Protein AF-A0A670Z1W3-F1 (afdb_monomer_lite)

InterPro domains:
  IPR029033 Histidine phosphatase superfamily [G3DSA:3.40.50.1240] (8-78)
  IPR029033 Histidine phosphatase superfamily [SSF53254] (10-73)

pLDDT: mean 70.2, std 16.3, range [25.11, 89.19]

Organism: Pseudonaja textilis (NCBI:txid8673)

Secondary structure (DSSP, 8-state):
---------------SB--SS--TT-S--GGGSTT-TTPBPHHHHHHHHHHHHHHHHHTTTTS-SS--TTS---------TTHHHHHHHHGGG-------

Sequence (100 aa):
LQRIASGFFSIYRHGYRSPIENYPNGLHSESEWPQGFGQLTKIGMQQQYELGQCIKKRCSDFLNVSYKREEPTLFLFTPCQGLLRYAFLLINLRLFFSVV

Foldseek 3Di:
DDPPPDDDDDDDDQFDFAAQDADPPHPDDQVVPVVGHQAQDPRSLVVLLVVLVVVCVVCPVPDPPADDQPPPPDDDDDDTPHCVVVVVSNCVNPYDDDDD

Structure (mmCIF, N/CA/C/O backbone):
data_AF-A0A670Z1W3-F1
#
_entry.id   AF-A0A670Z1W3-F1
#
loop_
_atom_site.group_PDB
_atom_site.id
_atom_site.type_symbol
_atom_site.label_atom_id
_atom_site.label_alt_id
_atom_site.label_comp_id
_atom_site.label_asym_id
_atom_site.label_entity_id
_atom_site.label_seq_id
_atom_site.pdbx_PDB_ins_code
_atom_site.Cartn_x
_atom_site.Cartn_y
_atom_site.Cartn_z
_atom_site.occupancy
_atom_site.B_iso_or_equiv
_atom_site.auth_seq_id
_atom_site.auth_comp_id
_atom_site.auth_asym_id
_atom_site.auth_atom_id
_atom_site.pdbx_PDB_model_num
ATOM 1 N N . LEU A 1 1 ? -6.998 1.260 40.507 1.00 37.19 1 LEU A N 1
ATOM 2 C CA . LEU A 1 1 ? -6.792 0.322 39.378 1.00 37.19 1 LEU A CA 1
ATOM 3 C C . LEU A 1 1 ? -6.549 1.139 38.117 1.00 37.19 1 LEU A C 1
ATOM 5 O O . LEU A 1 1 ? -7.480 1.732 37.588 1.00 37.19 1 LEU A O 1
ATOM 9 N N . GLN A 1 2 ? -5.291 1.263 37.701 1.00 39.56 2 GLN A N 1
ATOM 10 C CA . GLN A 1 2 ? -4.901 2.027 36.517 1.00 39.56 2 GLN A CA 1
ATOM 11 C C . GLN A 1 2 ? -5.162 1.128 35.301 1.00 39.56 2 GLN A C 1
ATOM 13 O O . GLN A 1 2 ? -4.519 0.091 35.157 1.00 39.56 2 GLN A O 1
ATOM 18 N N . ARG A 1 3 ? -6.177 1.447 34.485 1.00 45.69 3 ARG A N 1
ATOM 19 C CA . ARG A 1 3 ? -6.446 0.709 33.240 1.00 45.69 3 ARG A CA 1
ATOM 20 C C . ARG A 1 3 ? -5.220 0.888 32.343 1.00 45.69 3 ARG A C 1
ATOM 22 O O . ARG A 1 3 ? -4.984 1.989 31.858 1.00 45.69 3 ARG A O 1
ATOM 29 N N . ILE A 1 4 ? -4.433 -0.168 32.154 1.00 54.12 4 ILE A N 1
ATOM 30 C CA . ILE A 1 4 ? -3.433 -0.213 31.085 1.00 54.12 4 ILE A CA 1
ATOM 31 C C . ILE A 1 4 ? -4.233 -0.100 29.787 1.00 54.12 4 ILE A C 1
ATOM 33 O O . ILE A 1 4 ? -5.052 -0.969 29.489 1.00 54.12 4 ILE A O 1
ATOM 37 N N . ALA A 1 5 ? -4.076 1.004 29.059 1.00 58.34 5 ALA A N 1
ATOM 38 C CA . ALA A 1 5 ? -4.680 1.145 27.744 1.00 58.34 5 ALA A CA 1
ATOM 39 C C . ALA A 1 5 ? -4.034 0.098 26.826 1.00 58.34 5 ALA A C 1
ATOM 41 O O . ALA A 1 5 ? -2.840 0.173 26.539 1.00 58.34 5 ALA A O 1
ATOM 42 N N . SER A 1 6 ? -4.792 -0.915 26.407 1.00 68.12 6 SER A N 1
ATOM 43 C CA . SER A 1 6 ? -4.328 -1.891 25.423 1.00 68.12 6 SER A CA 1
ATOM 44 C C . SER A 1 6 ? -4.248 -1.202 24.062 1.00 68.12 6 SER A C 1
ATOM 46 O O . SER A 1 6 ? -5.278 -0.922 23.457 1.00 68.12 6 SER A O 1
ATOM 48 N N . GLY A 1 7 ? -3.043 -0.884 23.596 1.00 69.00 7 GLY A N 1
ATOM 49 C CA . GLY A 1 7 ? -2.823 -0.348 22.253 1.00 69.00 7 GLY A CA 1
ATOM 50 C C . GLY A 1 7 ? -2.843 -1.452 21.194 1.00 69.00 7 GLY A C 1
ATOM 51 O O . GLY A 1 7 ? -2.333 -2.547 21.429 1.00 69.00 7 GLY A O 1
ATOM 52 N N . PHE A 1 8 ? -3.397 -1.162 20.016 1.00 73.31 8 PHE A N 1
ATOM 53 C CA . PHE A 1 8 ? -3.298 -2.027 18.840 1.00 73.31 8 PHE A CA 1
ATOM 54 C C . PHE A 1 8 ? -2.251 -1.458 17.876 1.00 73.31 8 PHE A C 1
ATOM 56 O O . PHE A 1 8 ? -2.431 -0.372 17.331 1.00 73.31 8 PHE A O 1
ATOM 63 N N . PHE A 1 9 ? -1.153 -2.188 17.669 1.00 78.31 9 PHE A N 1
ATOM 64 C CA . PHE A 1 9 ? -0.091 -1.821 16.731 1.00 78.31 9 PHE A CA 1
ATOM 65 C C . PHE A 1 9 ? -0.009 -2.847 15.599 1.00 78.31 9 PHE A C 1
ATOM 67 O O . PHE A 1 9 ? -0.120 -4.052 15.827 1.00 78.31 9 PHE A O 1
ATOM 74 N N . SER A 1 10 ? 0.159 -2.387 14.360 1.00 76.56 10 SER A N 1
ATOM 75 C CA . SER A 1 10 ? 0.297 -3.258 13.190 1.00 76.56 10 SER A CA 1
ATOM 76 C C . SER A 1 10 ? 1.170 -2.611 12.122 1.00 76.56 10 SER A C 1
ATOM 78 O O . SER A 1 10 ? 1.071 -1.410 11.882 1.00 76.56 10 SER A O 1
ATOM 80 N N . ILE A 1 11 ? 1.991 -3.424 11.455 1.00 82.06 11 ILE A N 1
ATOM 81 C CA . ILE A 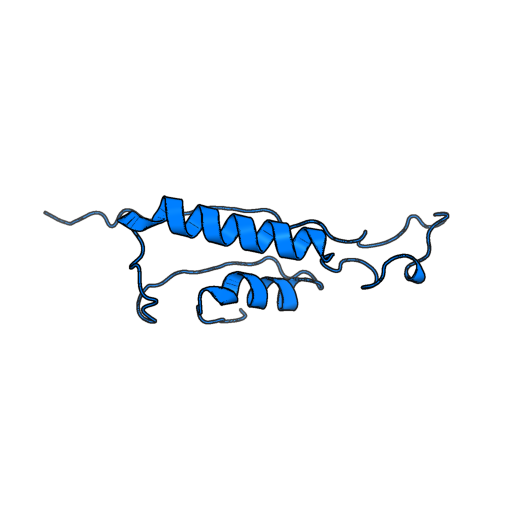1 11 ? 2.844 -3.011 10.338 1.00 82.06 11 ILE A CA 1
ATOM 82 C C . ILE A 1 11 ? 2.370 -3.743 9.087 1.00 82.06 11 ILE A C 1
ATOM 84 O O . ILE A 1 11 ? 2.243 -4.967 9.089 1.00 82.06 11 ILE A O 1
ATOM 88 N N . TYR A 1 12 ? 2.139 -2.992 8.013 1.00 81.50 12 TYR A N 1
ATOM 89 C CA . TYR A 1 12 ? 1.706 -3.532 6.729 1.00 81.50 12 TYR A CA 1
ATOM 90 C C . TYR A 1 12 ? 2.622 -3.053 5.610 1.00 81.50 12 TYR A C 1
ATOM 92 O O . TYR A 1 12 ? 3.109 -1.923 5.618 1.00 81.50 12 TYR A O 1
ATOM 100 N N . ARG A 1 13 ? 2.835 -3.919 4.618 1.00 83.56 13 ARG A N 1
ATOM 101 C CA . ARG A 1 13 ? 3.522 -3.546 3.381 1.00 83.56 13 ARG A CA 1
ATOM 102 C C . ARG A 1 13 ? 2.585 -2.731 2.490 1.00 83.56 13 ARG A C 1
ATOM 104 O O . ARG A 1 13 ? 1.371 -2.941 2.505 1.00 83.56 13 ARG A O 1
ATOM 111 N N . HIS A 1 14 ? 3.178 -1.886 1.645 1.00 82.50 14 HIS A N 1
ATOM 112 C CA . HIS A 1 14 ? 2.483 -1.329 0.495 1.00 82.50 14 HIS A CA 1
ATOM 113 C C . HIS A 1 14 ? 1.814 -2.432 -0.371 1.00 82.50 14 HIS A C 1
ATOM 115 O O . HIS A 1 14 ? 2.392 -3.505 -0.568 1.00 82.50 14 HIS A O 1
ATOM 121 N N . GLY A 1 15 ? 0.627 -2.173 -0.929 1.00 82.94 15 GLY A N 1
ATOM 122 C CA . GLY A 1 15 ? 0.025 -2.992 -1.993 1.00 82.94 15 GLY A CA 1
ATOM 123 C C . GLY A 1 15 ? 0.869 -3.045 -3.277 1.00 82.94 15 GLY A C 1
ATOM 124 O O . GLY A 1 15 ? 1.899 -2.378 -3.395 1.00 82.94 15 GLY A O 1
ATOM 125 N N . TYR A 1 16 ? 0.447 -3.839 -4.260 1.00 87.88 16 TYR A N 1
ATOM 126 C CA . TYR A 1 16 ? 1.203 -4.043 -5.501 1.00 87.88 16 TYR A CA 1
ATOM 127 C C . TYR A 1 16 ? 1.491 -2.740 -6.278 1.00 87.88 16 TYR A C 1
ATOM 129 O O . TYR A 1 16 ? 0.578 -1.989 -6.641 1.00 87.88 16 TYR A O 1
ATOM 137 N N . ARG A 1 17 ? 2.769 -2.493 -6.577 1.00 88.19 17 ARG A N 1
ATOM 138 C CA . ARG A 1 17 ? 3.273 -1.310 -7.292 1.00 88.19 17 ARG A CA 1
ATOM 139 C C . ARG A 1 17 ? 4.103 -1.711 -8.509 1.00 88.19 17 ARG A C 1
ATOM 141 O O . ARG A 1 17 ? 4.587 -2.840 -8.559 1.00 88.19 17 ARG A O 1
ATOM 148 N N . SER A 1 18 ? 4.292 -0.781 -9.438 1.00 88.94 18 SER A N 1
ATOM 149 C CA . SER A 1 18 ? 5.282 -0.914 -10.507 1.00 88.94 18 SER A CA 1
ATOM 150 C C . SER A 1 18 ? 6.717 -0.921 -9.943 1.00 88.94 18 SER A C 1
ATOM 152 O O . SER A 1 18 ? 6.938 -0.483 -8.803 1.00 88.94 18 SER A O 1
ATOM 154 N N . PRO A 1 19 ? 7.706 -1.435 -10.700 1.00 87.19 19 PRO A N 1
ATOM 155 C CA . PRO A 1 19 ? 9.121 -1.347 -10.336 1.00 87.19 19 PRO A CA 1
ATOM 156 C C . PRO A 1 19 ? 9.516 0.100 -10.033 1.00 87.19 19 PRO A C 1
A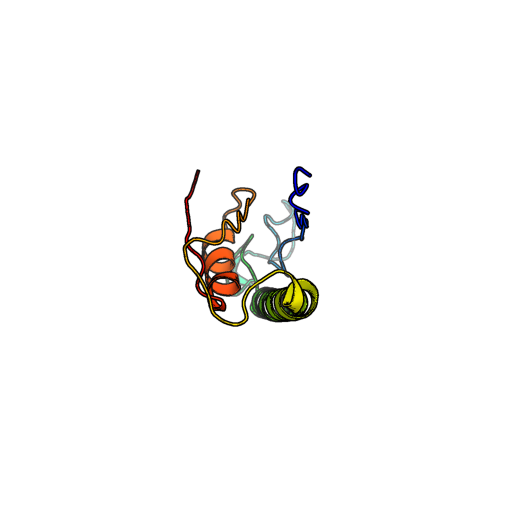TOM 158 O O . PRO A 1 19 ? 8.957 1.008 -10.634 1.00 87.19 19 PRO A O 1
ATOM 161 N N . ILE A 1 20 ? 10.437 0.332 -9.094 1.00 85.31 20 ILE A N 1
ATOM 162 C CA . ILE A 1 20 ? 10.915 1.699 -8.792 1.00 85.31 20 ILE A CA 1
ATOM 163 C C . ILE A 1 20 ? 11.843 2.202 -9.898 1.00 85.31 20 ILE A C 1
ATOM 165 O O . ILE A 1 20 ? 11.823 3.374 -10.248 1.00 85.31 20 ILE A O 1
ATOM 169 N N . GLU A 1 21 ? 12.648 1.300 -10.436 1.00 82.81 21 GLU A N 1
ATOM 170 C CA . GLU A 1 21 ? 13.580 1.556 -11.517 1.00 82.81 21 GLU A CA 1
ATOM 171 C C . GLU A 1 21 ? 13.714 0.280 -12.343 1.00 82.81 21 GLU A C 1
ATOM 173 O O . GLU A 1 21 ? 13.417 -0.824 -11.868 1.00 82.81 21 GLU A 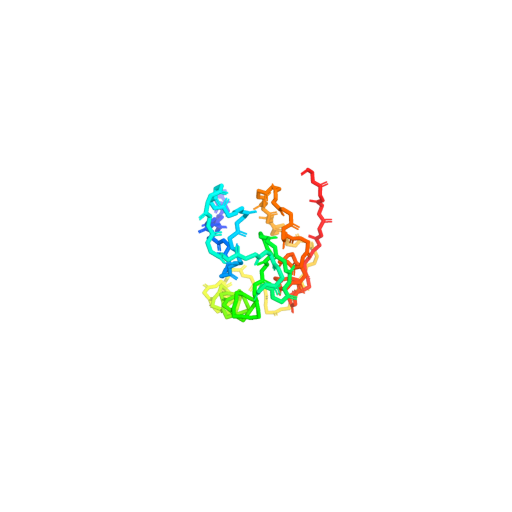O 1
ATOM 178 N N . ASN A 1 22 ? 14.139 0.440 -13.590 1.00 83.38 22 ASN A N 1
ATOM 179 C CA . ASN A 1 22 ? 14.493 -0.680 -14.441 1.00 83.38 22 ASN A CA 1
ATOM 180 C C . ASN A 1 22 ? 15.985 -0.994 -14.299 1.00 83.38 22 ASN A C 1
ATOM 182 O O . ASN A 1 22 ? 16.791 -0.123 -13.971 1.00 83.38 22 ASN A O 1
ATOM 186 N N . TYR A 1 23 ? 16.363 -2.233 -14.601 1.00 81.56 23 TYR A N 1
ATOM 187 C CA . TYR A 1 23 ? 17.770 -2.578 -14.757 1.00 81.56 23 TYR A CA 1
ATOM 188 C C . TYR A 1 23 ? 18.388 -1.742 -15.898 1.00 81.56 23 TYR A C 1
ATOM 190 O O . TYR A 1 23 ? 17.693 -1.507 -16.889 1.00 81.56 23 TYR A O 1
ATOM 198 N N . PRO A 1 24 ? 19.673 -1.333 -15.828 1.00 76.75 24 PRO A N 1
ATOM 199 C CA . PRO A 1 24 ? 20.296 -0.491 -16.856 1.00 76.75 24 PRO A CA 1
ATOM 200 C C . PRO A 1 24 ? 20.162 -1.023 -18.293 1.00 76.75 24 PRO A C 1
ATOM 202 O O . PRO A 1 24 ? 20.035 -0.235 -19.222 1.00 76.75 24 PRO A O 1
ATOM 205 N N . ASN A 1 25 ? 20.117 -2.351 -18.467 1.00 82.81 25 ASN A N 1
ATOM 206 C CA . ASN A 1 25 ? 19.902 -3.025 -19.758 1.00 82.81 25 ASN A CA 1
ATOM 207 C C . ASN A 1 25 ? 18.529 -3.721 -19.853 1.00 82.81 25 ASN A C 1
ATOM 209 O O . ASN A 1 25 ? 18.384 -4.729 -20.544 1.00 82.81 25 ASN A O 1
ATOM 213 N N . GLY A 1 26 ? 17.540 -3.282 -19.078 1.00 74.81 26 GLY A N 1
ATOM 214 C CA . GLY A 1 26 ? 16.240 -3.938 -19.025 1.00 74.81 26 GLY A CA 1
ATOM 215 C C . GLY A 1 26 ? 15.417 -3.702 -20.292 1.00 74.81 26 GLY A C 1
ATOM 216 O O . GLY A 1 26 ? 15.407 -2.608 -20.845 1.00 74.81 26 GLY A O 1
ATOM 217 N N . LEU A 1 27 ? 14.673 -4.727 -20.708 1.00 80.75 27 LEU A N 1
ATOM 218 C CA . LEU A 1 27 ? 13.811 -4.701 -21.898 1.00 80.75 27 LEU A CA 1
ATOM 219 C C . LEU A 1 27 ? 12.576 -3.793 -21.751 1.00 80.75 27 LEU A C 1
ATOM 221 O O . LEU A 1 27 ? 11.988 -3.422 -22.760 1.00 80.75 27 LEU A O 1
ATOM 225 N N . HIS A 1 28 ? 12.195 -3.446 -20.518 1.00 84.25 28 HIS A N 1
ATOM 226 C CA . HIS A 1 28 ? 10.921 -2.796 -20.202 1.00 84.25 28 HIS A CA 1
ATOM 227 C C . HIS A 1 28 ? 11.085 -1.314 -19.858 1.00 84.25 28 HIS A C 1
ATOM 229 O O . HIS A 1 28 ? 11.704 -0.964 -18.853 1.00 84.25 28 HIS A O 1
ATOM 235 N N . SER A 1 29 ? 10.497 -0.425 -20.654 1.00 85.00 29 SER A N 1
ATOM 236 C CA . SER A 1 29 ? 10.503 1.015 -20.374 1.00 85.00 29 SER A CA 1
ATOM 237 C C . SER A 1 29 ? 9.400 1.420 -19.390 1.00 85.00 29 SER A C 1
ATOM 239 O O . SER A 1 29 ? 8.409 0.718 -19.193 1.00 85.00 29 SER A O 1
ATOM 241 N N . GLU A 1 30 ? 9.540 2.602 -18.781 1.00 84.94 30 GLU A N 1
ATOM 242 C CA . GLU A 1 30 ? 8.534 3.149 -17.858 1.00 84.94 30 GLU A CA 1
ATOM 243 C C . GLU A 1 30 ? 7.136 3.247 -18.494 1.00 84.94 30 GLU A C 1
ATOM 245 O O . GLU A 1 30 ? 6.130 3.034 -17.820 1.00 84.94 30 GLU A O 1
ATOM 250 N N . SER A 1 31 ? 7.069 3.502 -19.804 1.00 86.94 31 SER A N 1
ATOM 251 C CA . SER A 1 31 ? 5.824 3.634 -20.569 1.00 86.94 31 SER A CA 1
ATOM 252 C C . SER A 1 31 ? 4.942 2.383 -20.564 1.00 86.94 31 SER A C 1
ATOM 254 O O . SER A 1 31 ? 3.749 2.484 -20.838 1.00 86.94 31 SER A O 1
ATOM 256 N N . GLU A 1 32 ? 5.500 1.208 -20.266 1.00 88.56 32 GLU A N 1
ATOM 257 C CA . GLU A 1 32 ? 4.729 -0.034 -20.135 1.00 88.56 32 GLU A CA 1
ATOM 258 C C . GLU A 1 32 ? 3.898 -0.079 -18.846 1.00 88.56 32 GLU A C 1
ATOM 260 O O . GLU A 1 32 ? 2.944 -0.851 -18.732 1.00 88.56 32 GLU A O 1
ATOM 265 N N . TRP A 1 33 ? 4.227 0.773 -17.874 1.00 87.19 33 TRP A N 1
ATOM 266 C CA . TRP A 1 33 ? 3.517 0.886 -16.611 1.00 87.19 33 TRP A CA 1
ATOM 267 C C . TRP A 1 33 ? 2.506 2.027 -16.719 1.00 87.19 33 TRP A C 1
ATOM 269 O O . TRP A 1 33 ? 2.904 3.187 -16.802 1.00 87.19 33 TRP A O 1
ATOM 279 N N . PRO A 1 34 ? 1.186 1.765 -16.644 1.00 86.44 34 PRO A N 1
ATOM 280 C CA . PRO A 1 34 ? 0.174 2.801 -16.878 1.00 86.44 34 PRO A CA 1
ATOM 281 C C . PRO A 1 34 ? 0.223 3.980 -15.897 1.00 86.44 34 PRO A C 1
ATOM 283 O O . PRO A 1 34 ? -0.421 4.999 -16.125 1.00 86.44 34 PRO A O 1
ATOM 286 N N . GLN A 1 35 ? 0.905 3.812 -14.763 1.00 84.69 35 GLN A N 1
ATOM 287 C CA . GLN A 1 35 ? 1.114 4.855 -13.763 1.00 84.69 35 GLN A CA 1
ATOM 288 C C . GLN A 1 35 ? 2.571 5.346 -13.704 1.00 84.69 35 GLN A C 1
ATOM 290 O O . GLN A 1 35 ? 2.856 6.221 -12.898 1.00 84.69 35 GLN A O 1
ATOM 295 N N . GLY A 1 36 ? 3.480 4.801 -14.514 1.00 86.62 36 GLY A N 1
ATOM 296 C CA . GLY A 1 36 ? 4.923 5.002 -14.376 1.00 86.62 36 GLY A CA 1
ATOM 297 C C . GLY A 1 36 ? 5.538 4.158 -13.258 1.00 86.62 36 GLY A C 1
ATOM 298 O O . GLY A 1 36 ? 4.865 3.309 -12.658 1.00 86.62 36 GLY A O 1
ATOM 299 N N . PHE A 1 37 ? 6.822 4.368 -12.984 1.00 87.94 37 PHE A N 1
ATOM 300 C CA . PHE A 1 37 ? 7.578 3.603 -11.992 1.00 87.94 37 PHE A CA 1
ATOM 301 C C . PHE A 1 37 ? 7.271 4.010 -10.543 1.00 87.94 37 PHE A C 1
ATOM 303 O O . PHE A 1 37 ? 6.871 5.131 -10.233 1.00 87.94 37 PHE A O 1
ATOM 310 N N . GLY A 1 38 ? 7.412 3.052 -9.625 1.00 84.44 38 GLY A N 1
ATOM 311 C CA . GLY A 1 38 ? 7.223 3.224 -8.184 1.00 84.44 38 GLY A CA 1
ATOM 312 C C . GLY A 1 38 ? 5.784 3.518 -7.747 1.00 84.44 38 GLY A C 1
ATOM 313 O O . GLY A 1 38 ? 5.536 3.710 -6.553 1.00 84.44 38 GLY A O 1
ATOM 314 N N . GLN A 1 39 ? 4.829 3.529 -8.679 1.00 85.56 39 GLN A N 1
ATOM 315 C CA . GLN A 1 39 ? 3.439 3.888 -8.432 1.00 85.56 39 GLN A CA 1
ATOM 316 C C . GLN A 1 39 ? 2.574 2.675 -8.098 1.00 85.56 39 GLN A C 1
ATOM 318 O O . GLN A 1 39 ? 2.774 1.561 -8.584 1.00 85.56 39 GLN A O 1
ATOM 323 N N . LEU A 1 40 ? 1.557 2.899 -7.264 1.00 84.56 40 LEU A N 1
ATOM 324 C CA . LEU A 1 40 ? 0.600 1.860 -6.906 1.00 84.56 40 LEU A CA 1
ATOM 325 C C . LEU A 1 40 ? -0.306 1.526 -8.098 1.00 84.56 40 LEU A C 1
ATOM 327 O O . LEU A 1 40 ? -0.968 2.399 -8.673 1.00 84.56 40 LEU A O 1
ATOM 331 N N . THR A 1 41 ? -0.377 0.241 -8.425 1.00 87.25 41 THR A N 1
ATOM 332 C CA . THR A 1 41 ? -1.258 -0.266 -9.481 1.00 87.25 41 THR A CA 1
ATOM 333 C C . THR A 1 41 ? -2.717 -0.281 -9.020 1.00 87.25 41 THR A C 1
ATOM 335 O O . THR A 1 41 ? -3.010 -0.220 -7.825 1.00 87.25 41 THR A O 1
ATOM 338 N N . LYS A 1 42 ? -3.666 -0.443 -9.953 1.00 85.94 42 LYS A N 1
ATOM 339 C CA . LYS A 1 42 ? -5.088 -0.654 -9.608 1.00 85.94 42 LYS A CA 1
ATOM 340 C C . LYS A 1 42 ? -5.305 -1.865 -8.698 1.00 85.94 42 LYS A C 1
ATOM 342 O O . LYS A 1 42 ? -6.108 -1.794 -7.774 1.00 85.94 42 LYS A O 1
ATOM 347 N N . ILE A 1 43 ? -4.537 -2.930 -8.910 1.00 89.19 43 ILE A N 1
ATOM 348 C CA . ILE A 1 43 ? -4.574 -4.128 -8.067 1.00 89.19 43 ILE A CA 1
ATOM 349 C C . ILE A 1 43 ? -4.063 -3.801 -6.661 1.00 89.19 43 ILE A C 1
ATOM 351 O O . ILE A 1 43 ? -4.697 -4.160 -5.675 1.00 89.19 43 ILE A O 1
ATOM 355 N N . GLY A 1 44 ? -2.960 -3.055 -6.554 1.00 86.75 44 GLY A N 1
ATOM 356 C CA . GLY A 1 44 ? -2.435 -2.608 -5.266 1.00 86.75 44 GLY A CA 1
ATOM 357 C C . GLY A 1 44 ? -3.408 -1.717 -4.500 1.00 86.75 44 GLY A C 1
ATOM 358 O O . GLY A 1 44 ? -3.520 -1.854 -3.286 1.00 86.75 44 GLY A O 1
ATOM 359 N N . MET A 1 45 ? -4.153 -0.854 -5.198 1.00 83.50 45 MET A N 1
ATOM 360 C CA . MET A 1 45 ? -5.226 -0.049 -4.600 1.00 83.50 45 MET A CA 1
ATOM 361 C C . MET A 1 45 ? -6.335 -0.936 -4.015 1.00 83.50 45 MET A C 1
ATOM 363 O O . MET A 1 45 ? -6.738 -0.735 -2.871 1.00 83.50 45 MET A O 1
ATOM 367 N N . GLN A 1 46 ? -6.775 -1.950 -4.764 1.00 86.25 46 GLN A N 1
ATOM 368 C CA . GLN A 1 46 ? -7.805 -2.893 -4.322 1.00 86.25 46 GLN A CA 1
ATOM 369 C C . GLN A 1 46 ? -7.357 -3.722 -3.108 1.00 86.25 46 GLN A C 1
ATOM 371 O O . GLN A 1 46 ? -8.090 -3.824 -2.128 1.00 86.25 46 GLN A O 1
ATOM 376 N N . GLN A 1 47 ? -6.126 -4.239 -3.125 1.00 85.81 47 GLN A N 1
ATOM 377 C CA . GLN A 1 47 ? -5.550 -4.982 -1.995 1.00 85.81 47 GLN A CA 1
ATOM 378 C C . GLN A 1 47 ? -5.562 -4.159 -0.702 1.00 85.81 47 GLN A C 1
ATOM 380 O O . GLN A 1 47 ? -5.784 -4.688 0.385 1.00 85.81 47 GLN A O 1
ATOM 385 N N . GLN A 1 48 ? -5.328 -2.852 -0.812 1.00 82.75 48 GLN A N 1
ATOM 386 C CA . GLN A 1 48 ? -5.321 -1.957 0.341 1.00 82.75 48 GLN A CA 1
ATOM 387 C C . GLN A 1 48 ? -6.700 -1.600 0.843 1.00 82.75 48 GLN A C 1
ATOM 389 O O . GLN A 1 48 ? -6.906 -1.500 2.052 1.00 82.75 48 GLN A O 1
ATOM 394 N N . TYR A 1 49 ? -7.651 -1.473 -0.072 1.00 81.00 49 TYR A N 1
ATOM 395 C CA . TYR A 1 49 ? -9.046 -1.356 0.296 1.00 81.00 49 TYR A CA 1
ATOM 396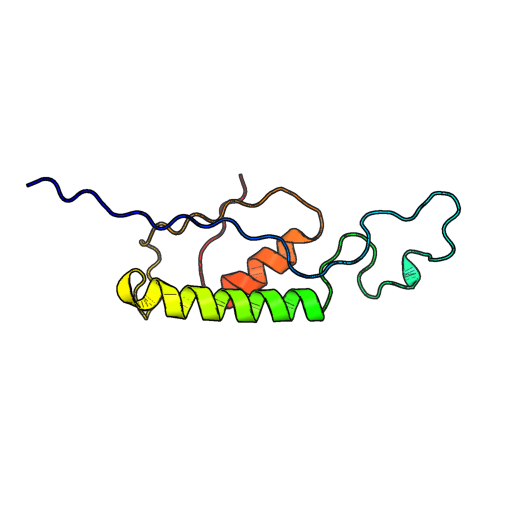 C C . TYR A 1 49 ? -9.506 -2.584 1.098 1.00 81.00 49 TYR A C 1
ATOM 398 O O . TYR A 1 49 ? -10.036 -2.443 2.198 1.00 81.00 49 TYR A O 1
ATOM 406 N N . GLU A 1 50 ? -9.223 -3.792 0.610 1.00 85.75 50 GLU A N 1
ATOM 407 C CA . GLU A 1 50 ? -9.567 -5.045 1.297 1.00 85.75 50 GLU A CA 1
ATOM 408 C C . GLU A 1 50 ? -8.872 -5.180 2.654 1.00 85.75 50 GLU A C 1
ATOM 410 O O . GLU A 1 50 ? -9.509 -5.557 3.64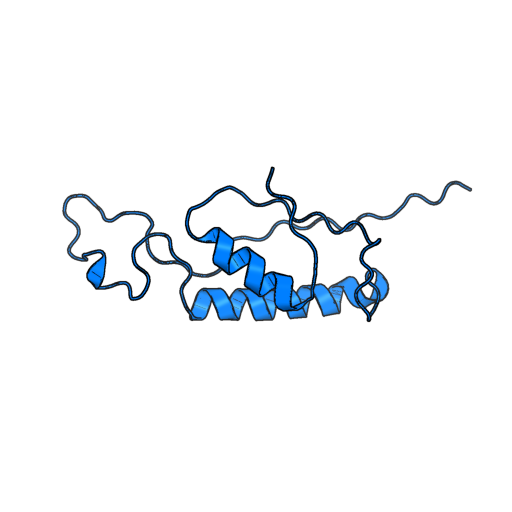1 1.00 85.75 50 GLU A O 1
ATOM 415 N N . LEU A 1 51 ? -7.594 -4.800 2.737 1.00 84.25 51 LEU A N 1
ATOM 416 C CA . LEU A 1 51 ? -6.863 -4.763 3.999 1.00 84.25 51 LEU A CA 1
ATOM 417 C C . LEU A 1 51 ? -7.526 -3.816 5.009 1.00 84.25 51 LEU A C 1
ATOM 419 O O . LEU A 1 51 ? -7.724 -4.204 6.161 1.00 84.25 51 LEU A O 1
ATOM 423 N N . GLY A 1 52 ? -7.921 -2.612 4.585 1.00 78.88 52 GLY A N 1
ATOM 424 C CA . GLY A 1 52 ? -8.645 -1.659 5.431 1.00 78.88 52 GLY A CA 1
ATOM 425 C C . GLY A 1 52 ? -9.951 -2.241 5.982 1.00 78.88 52 GLY A C 1
ATOM 426 O O . GLY A 1 52 ? -10.243 -2.102 7.170 1.00 78.88 52 GLY A O 1
ATOM 427 N N . GLN A 1 53 ? -10.693 -2.984 5.157 1.00 81.38 53 GLN A N 1
ATOM 428 C CA . GLN A 1 53 ? -11.917 -3.667 5.583 1.00 81.38 53 GLN A CA 1
ATOM 429 C C . GLN A 1 53 ? -11.634 -4.798 6.583 1.00 81.38 53 GLN A C 1
ATOM 431 O O . GLN A 1 53 ? -12.372 -4.958 7.558 1.00 81.38 53 GLN A O 1
ATOM 436 N N . CYS A 1 54 ? -10.562 -5.568 6.383 1.00 82.69 54 CYS A N 1
ATOM 437 C CA . CYS A 1 54 ? -10.127 -6.601 7.323 1.00 82.69 54 CYS A CA 1
ATOM 438 C C . CYS A 1 54 ? -9.702 -6.010 8.673 1.00 82.69 54 CYS A C 1
ATOM 440 O O . CYS A 1 54 ? -10.098 -6.533 9.713 1.00 82.69 54 CYS A O 1
ATOM 442 N N . ILE A 1 55 ? -8.956 -4.901 8.670 1.00 79.62 55 ILE A N 1
ATOM 443 C CA . ILE A 1 55 ? -8.560 -4.192 9.895 1.00 79.62 55 ILE A CA 1
ATOM 444 C C . ILE A 1 55 ? -9.798 -3.665 10.618 1.00 79.62 55 ILE A C 1
ATOM 446 O O . ILE A 1 55 ? -9.940 -3.902 11.813 1.00 79.62 55 ILE A O 1
ATOM 450 N N . LYS A 1 56 ? -10.740 -3.040 9.899 1.00 77.50 56 LYS A N 1
ATOM 451 C CA . LYS A 1 56 ? -11.998 -2.563 10.489 1.00 77.50 56 LYS A CA 1
ATOM 452 C C . LYS A 1 56 ? -12.768 -3.685 11.186 1.00 77.50 56 LYS A C 1
ATOM 454 O O . LYS A 1 56 ? -13.255 -3.490 12.292 1.00 77.50 56 LYS A O 1
ATOM 459 N N . LYS A 1 57 ? -12.869 -4.858 10.551 1.00 81.94 57 LYS A N 1
ATOM 460 C CA . LYS A 1 57 ? -13.524 -6.035 11.143 1.00 81.94 57 LYS A CA 1
ATOM 461 C C . LYS A 1 57 ? -12.766 -6.560 12.359 1.00 81.94 57 LYS A C 1
ATOM 463 O O . LYS A 1 57 ? -13.384 -6.883 13.359 1.00 81.94 57 LYS A O 1
ATOM 468 N N . ARG A 1 58 ? -11.436 -6.646 12.284 1.00 80.50 58 ARG A N 1
ATOM 469 C CA . ARG A 1 58 ? -10.599 -7.169 13.374 1.00 80.50 58 ARG A CA 1
ATOM 470 C C . ARG A 1 58 ? -10.573 -6.246 14.589 1.00 80.50 58 ARG A C 1
ATOM 472 O O . ARG A 1 58 ? -10.442 -6.714 15.713 1.00 80.50 58 ARG A O 1
ATOM 479 N N . CYS A 1 59 ? -10.672 -4.946 14.353 1.00 75.69 59 CYS A N 1
ATOM 480 C CA . CYS A 1 59 ? -10.669 -3.925 15.383 1.00 75.69 59 CYS A CA 1
ATOM 481 C C . CYS A 1 59 ? -12.083 -3.444 15.727 1.00 75.69 59 CYS A C 1
ATOM 483 O O . CYS A 1 59 ? -12.189 -2.396 16.345 1.00 75.69 59 CYS A O 1
ATOM 485 N N . SER A 1 60 ? -13.158 -4.159 15.367 1.00 74.81 60 SER A N 1
ATOM 486 C CA . SER A 1 60 ? -14.540 -3.738 15.670 1.00 74.81 60 SER A CA 1
ATOM 487 C C . SER A 1 60 ? -14.805 -3.546 17.161 1.00 74.81 60 SER A C 1
ATOM 489 O O . SER A 1 60 ? -15.647 -2.740 17.543 1.00 74.81 60 SER A O 1
ATOM 491 N N . ASP A 1 61 ? -14.072 -4.285 17.991 1.00 76.06 61 ASP A N 1
ATOM 492 C CA . ASP A 1 61 ? -14.200 -4.246 19.448 1.00 76.06 61 ASP A CA 1
ATOM 493 C C . ASP A 1 61 ? -13.350 -3.121 20.064 1.00 76.06 61 ASP A C 1
ATOM 495 O O . ASP A 1 61 ? -13.534 -2.756 21.224 1.00 76.06 61 ASP A O 1
ATOM 499 N N . PHE A 1 62 ? -12.405 -2.577 19.287 1.00 72.06 62 PHE A N 1
ATOM 500 C CA . PHE A 1 62 ? -11.451 -1.551 19.710 1.00 72.06 62 PHE A CA 1
ATOM 501 C C . PHE A 1 62 ? -11.764 -0.166 19.126 1.00 72.06 62 PHE A C 1
ATOM 503 O O . PHE A 1 62 ? -11.606 0.842 19.808 1.00 72.06 62 PHE A O 1
ATOM 510 N N . LEU A 1 63 ? -12.205 -0.118 17.869 1.00 70.62 63 LEU A N 1
ATOM 511 C CA . LEU A 1 63 ? -12.565 1.082 17.124 1.00 70.62 63 LEU A CA 1
ATOM 512 C C . LEU A 1 63 ? -14.080 1.234 17.109 1.00 70.62 63 LEU A C 1
ATOM 514 O O . LEU A 1 63 ? -14.816 0.262 16.929 1.00 70.62 63 LEU A O 1
ATOM 518 N N . ASN A 1 64 ? -14.562 2.466 17.244 1.00 66.94 64 ASN A N 1
ATOM 519 C CA . ASN A 1 64 ? -15.986 2.719 17.112 1.00 66.94 64 ASN A CA 1
ATOM 520 C C . ASN A 1 64 ? -16.461 2.430 15.673 1.00 66.94 64 ASN A C 1
ATOM 522 O O . ASN A 1 64 ? -15.748 2.657 14.695 1.00 66.94 64 ASN A O 1
ATOM 526 N N . VAL A 1 65 ? -17.703 1.957 15.535 1.00 67.50 65 VAL A N 1
ATOM 527 C CA . VAL A 1 65 ? -18.355 1.738 14.232 1.00 67.50 65 VAL A CA 1
ATOM 528 C C . VAL A 1 65 ? -18.369 3.026 13.398 1.00 67.50 65 VAL A C 1
ATOM 530 O O . VAL A 1 65 ? -18.211 2.978 12.172 1.00 67.50 65 VAL A O 1
ATOM 533 N N . SER A 1 66 ? -18.528 4.165 14.075 1.00 67.94 66 SER A N 1
ATOM 534 C CA . SER A 1 66 ? -18.513 5.504 13.494 1.00 67.94 66 SER A CA 1
ATOM 535 C C . SER A 1 66 ? -17.177 6.192 13.749 1.00 67.94 66 SER A C 1
ATOM 537 O O . SER A 1 66 ? -16.683 6.195 14.872 1.00 67.94 66 SER A O 1
ATOM 539 N N . TYR A 1 67 ? -16.636 6.843 12.719 1.00 64.00 67 TYR A N 1
ATOM 540 C CA . TYR A 1 67 ? -15.405 7.621 12.835 1.00 64.00 67 TYR A CA 1
ATOM 541 C C . TYR A 1 67 ? -15.531 8.732 13.892 1.00 64.00 67 TYR A C 1
ATOM 543 O O . TYR A 1 67 ? -16.430 9.572 13.807 1.00 64.00 67 TYR A O 1
ATOM 551 N N . LYS A 1 68 ? -14.598 8.754 14.850 1.00 65.62 68 LYS A N 1
ATOM 552 C CA . LYS A 1 68 ? -14.401 9.844 15.812 1.00 65.62 68 LYS A CA 1
ATOM 553 C C . LYS A 1 68 ? -13.027 10.460 15.593 1.00 65.62 68 LYS A C 1
ATOM 555 O O . LYS A 1 68 ? -12.026 9.748 15.564 1.00 65.62 68 LYS A O 1
ATOM 560 N N . ARG A 1 69 ? -12.967 11.784 15.438 1.00 60.56 69 ARG A N 1
ATOM 561 C CA . ARG A 1 69 ? -11.707 12.504 15.180 1.00 60.56 69 ARG A CA 1
ATOM 562 C C . ARG A 1 69 ? -10.739 12.394 16.358 1.00 60.56 69 ARG A C 1
ATOM 564 O O . ARG A 1 69 ? -9.532 12.474 16.171 1.00 60.56 69 ARG A O 1
ATOM 571 N N . GLU A 1 70 ? -11.285 12.211 17.549 1.00 66.12 70 GLU A N 1
ATOM 572 C CA . GLU A 1 70 ? -10.578 12.186 18.821 1.00 66.12 70 GLU A CA 1
ATOM 573 C C . GLU A 1 70 ? -9.933 10.822 19.114 1.00 66.12 70 GLU A C 1
ATOM 575 O O . GLU A 1 70 ? -9.180 10.712 20.078 1.00 66.12 70 GLU A O 1
ATOM 580 N N . GLU A 1 71 ? -10.201 9.787 18.305 1.00 65.06 71 GLU A N 1
ATOM 581 C CA . GLU A 1 71 ? -9.502 8.501 18.390 1.00 65.06 71 GLU A CA 1
ATOM 582 C C . GLU A 1 71 ? -8.116 8.629 17.730 1.00 65.06 71 GLU A C 1
ATOM 584 O O . GLU A 1 71 ? -8.031 8.810 16.509 1.00 65.06 71 GLU A O 1
ATOM 589 N N . PRO A 1 72 ? -7.009 8.542 18.497 1.00 58.97 72 PRO A N 1
ATOM 590 C CA . PRO A 1 72 ? -5.669 8.750 17.966 1.00 58.97 72 PRO A CA 1
ATOM 591 C C . PRO A 1 72 ? -5.207 7.505 17.198 1.00 58.97 72 PRO A C 1
ATOM 593 O O . PRO A 1 72 ? -4.433 6.691 17.697 1.00 58.97 72 PRO A O 1
ATOM 596 N N . THR A 1 73 ? -5.687 7.343 15.965 1.00 64.00 73 THR A N 1
ATOM 597 C CA . THR A 1 73 ? -5.137 6.353 15.033 1.00 64.00 73 THR A CA 1
ATOM 598 C C . THR A 1 73 ? -3.969 6.991 14.292 1.00 64.00 73 THR A C 1
ATOM 600 O O . THR A 1 73 ? -4.161 7.778 13.366 1.00 64.00 73 THR A O 1
ATOM 603 N N . LEU A 1 74 ? -2.747 6.679 14.721 1.00 60.81 74 LEU A N 1
ATOM 604 C CA . LEU A 1 74 ? -1.532 7.168 14.080 1.00 60.81 74 LEU A CA 1
ATOM 605 C C . LEU A 1 74 ? -1.107 6.202 12.969 1.00 60.81 74 LEU A C 1
ATOM 607 O O . LEU A 1 74 ? -0.685 5.080 13.243 1.00 60.81 74 LEU A O 1
ATOM 611 N N . PHE A 1 75 ? -1.185 6.647 11.717 1.00 65.25 75 PHE A N 1
ATOM 612 C CA . PHE A 1 75 ? -0.594 5.934 10.588 1.00 65.25 75 PHE A CA 1
ATOM 613 C C . PHE A 1 75 ? 0.758 6.557 10.254 1.00 65.25 75 PHE A C 1
ATOM 615 O O . PHE A 1 75 ? 0.826 7.669 9.735 1.00 65.25 75 PHE A O 1
ATOM 622 N N . LEU A 1 76 ? 1.835 5.836 10.559 1.00 62.88 76 LEU A N 1
ATOM 623 C CA . LEU A 1 76 ? 3.181 6.205 10.134 1.00 62.88 76 LEU A CA 1
ATOM 624 C C . LEU A 1 76 ? 3.464 5.558 8.783 1.00 62.88 76 LEU A C 1
ATOM 626 O O . LEU A 1 76 ? 3.270 4.354 8.609 1.00 62.88 76 LEU A O 1
ATOM 630 N N . PHE A 1 77 ? 3.941 6.355 7.834 1.00 65.56 77 PHE A N 1
ATOM 631 C CA . PHE A 1 77 ? 4.294 5.876 6.509 1.00 65.56 77 PHE A CA 1
ATOM 632 C C . PHE A 1 77 ? 5.741 6.222 6.179 1.00 65.56 77 PHE A C 1
ATOM 634 O O . PHE A 1 77 ? 6.210 7.319 6.461 1.00 65.56 77 PHE A O 1
ATOM 641 N N . THR A 1 78 ? 6.440 5.301 5.518 1.00 64.25 78 THR A N 1
ATOM 642 C CA . THR A 1 78 ? 7.736 5.602 4.904 1.00 64.25 78 THR A CA 1
ATOM 643 C C . THR A 1 78 ? 7.525 6.513 3.688 1.00 64.25 78 THR A C 1
ATOM 645 O O . THR A 1 78 ? 6.714 6.148 2.825 1.00 64.25 78 THR A O 1
ATOM 648 N N . PRO A 1 79 ? 8.238 7.648 3.558 1.00 58.03 79 PRO A N 1
ATOM 649 C CA . PRO A 1 79 ? 8.113 8.525 2.400 1.00 58.03 79 PRO A CA 1
ATOM 650 C C . PRO A 1 79 ? 8.601 7.793 1.142 1.00 58.03 79 PRO A C 1
ATOM 652 O O . PRO A 1 79 ? 9.788 7.549 0.952 1.00 58.03 79 PRO A O 1
ATOM 655 N N . CYS A 1 80 ? 7.665 7.400 0.281 1.00 59.03 80 CYS A N 1
ATOM 656 C CA . CYS A 1 80 ? 7.936 6.811 -1.028 1.00 59.03 80 CYS A CA 1
ATOM 657 C C . CYS A 1 80 ? 6.964 7.434 -2.040 1.00 59.03 80 CYS A C 1
ATOM 659 O O . CYS A 1 80 ? 5.796 7.644 -1.719 1.00 59.03 80 CYS A O 1
ATOM 661 N N . GLN A 1 81 ? 7.437 7.751 -3.247 1.00 55.97 81 GLN A N 1
ATOM 662 C CA . GLN A 1 81 ? 6.757 8.606 -4.241 1.00 55.97 81 GLN A CA 1
ATOM 663 C C . GLN A 1 81 ? 5.308 8.200 -4.595 1.00 55.97 81 GLN A C 1
ATOM 665 O O . GLN A 1 81 ? 4.535 9.042 -5.043 1.00 55.97 81 GLN A O 1
ATOM 670 N N . GLY A 1 82 ? 4.900 6.946 -4.364 1.00 54.97 82 GLY A N 1
ATOM 671 C CA . GLY A 1 82 ? 3.531 6.462 -4.606 1.00 54.97 82 GLY A CA 1
ATOM 672 C C . GLY A 1 82 ? 2.543 6.615 -3.436 1.00 54.97 82 GLY A C 1
ATOM 673 O O . GLY A 1 82 ? 1.392 6.186 -3.542 1.00 54.97 82 GLY A O 1
ATOM 674 N N . LEU A 1 83 ? 2.967 7.182 -2.302 1.00 55.62 83 LEU A N 1
ATOM 675 C CA . LEU A 1 83 ? 2.239 7.086 -1.033 1.00 55.62 83 LEU A CA 1
ATOM 676 C C . LEU A 1 83 ? 1.067 8.076 -0.888 1.00 55.62 83 LEU A C 1
ATOM 678 O O . LEU A 1 83 ? 0.108 7.785 -0.176 1.00 55.62 83 LEU A O 1
ATOM 682 N N . LEU A 1 84 ? 1.064 9.208 -1.599 1.00 54.06 84 LEU A N 1
ATOM 683 C CA . LEU A 1 84 ? -0.041 10.170 -1.486 1.00 54.06 84 LEU A CA 1
ATOM 684 C C . LEU A 1 84 ? -1.380 9.572 -1.953 1.00 54.06 84 LEU A C 1
ATOM 686 O O . LEU A 1 84 ? -2.403 9.827 -1.334 1.00 54.06 84 LEU A O 1
ATOM 690 N N .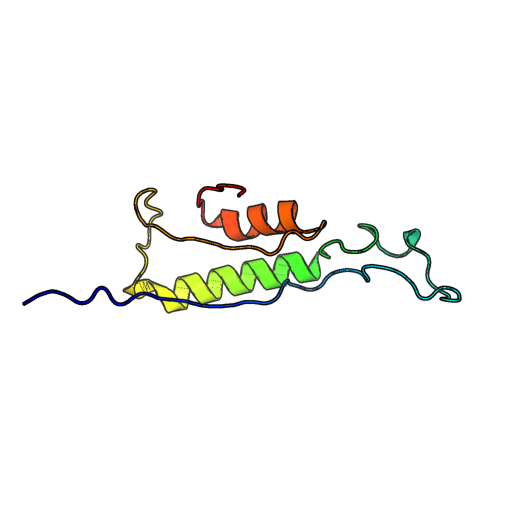 ARG A 1 85 ? -1.403 8.684 -2.958 1.00 56.66 85 ARG A N 1
ATOM 691 C CA . ARG A 1 85 ? -2.642 7.965 -3.347 1.00 56.66 85 ARG A CA 1
ATOM 692 C C . ARG A 1 85 ? -3.020 6.863 -2.353 1.00 56.66 85 ARG A C 1
ATOM 694 O O . ARG A 1 85 ? -4.195 6.556 -2.183 1.00 56.66 85 ARG A O 1
ATOM 701 N N . TYR A 1 86 ? -2.020 6.295 -1.689 1.00 54.62 86 TYR A N 1
ATOM 702 C CA . TYR A 1 86 ? -2.151 5.234 -0.695 1.00 54.62 86 TYR A CA 1
ATOM 703 C C . TYR A 1 86 ? -2.861 5.717 0.570 1.00 54.62 86 TYR A C 1
ATOM 705 O O . TYR A 1 86 ? -3.812 5.098 1.045 1.00 54.62 86 TYR A O 1
ATOM 713 N N . ALA A 1 87 ? -2.410 6.875 1.049 1.00 53.34 87 ALA A N 1
ATOM 714 C CA . ALA A 1 87 ? -3.024 7.660 2.098 1.00 53.34 87 ALA A CA 1
ATOM 715 C C . ALA A 1 87 ? -4.529 7.806 1.852 1.00 53.34 87 ALA A C 1
ATOM 717 O O . ALA A 1 87 ? -5.332 7.331 2.648 1.00 53.34 87 ALA A O 1
ATOM 718 N N . PHE A 1 88 ? -4.917 8.342 0.690 1.00 50.44 88 PHE A N 1
ATOM 719 C CA . PHE A 1 88 ? -6.320 8.580 0.343 1.00 50.44 88 PHE A CA 1
ATOM 720 C C . PHE A 1 88 ? -7.198 7.320 0.259 1.00 50.44 88 PHE A C 1
ATOM 722 O O . PHE A 1 88 ? -8.400 7.399 0.508 1.00 50.44 88 PHE A O 1
ATOM 729 N N . LEU A 1 89 ? -6.632 6.148 -0.036 1.00 51.34 89 LEU A N 1
ATOM 730 C CA . LEU A 1 89 ? -7.390 4.893 -0.078 1.00 51.34 89 LEU A CA 1
ATOM 731 C C . LEU A 1 89 ? -7.675 4.322 1.309 1.00 51.34 89 LEU A C 1
ATOM 733 O O . LEU A 1 89 ? -8.804 3.899 1.555 1.00 51.34 89 LEU A O 1
ATOM 737 N N . LEU A 1 90 ? -6.713 4.392 2.232 1.00 51.97 90 LEU A N 1
ATOM 738 C CA . LEU A 1 90 ? -6.971 4.096 3.644 1.00 51.97 90 LEU A CA 1
ATOM 739 C C . LEU A 1 90 ? -7.900 5.161 4.275 1.00 51.97 90 LEU A C 1
ATOM 741 O O . LEU A 1 90 ? -8.732 4.828 5.117 1.00 51.97 90 LEU A O 1
ATOM 745 N N . ILE A 1 91 ? -7.866 6.413 3.784 1.00 51.25 91 ILE A N 1
ATOM 746 C CA . ILE A 1 91 ? -8.814 7.499 4.132 1.00 51.25 91 ILE A CA 1
ATOM 747 C C . ILE A 1 91 ? -10.239 7.259 3.617 1.00 51.25 91 ILE A C 1
ATOM 749 O O . ILE A 1 91 ? -11.139 7.991 4.017 1.00 51.25 91 ILE A O 1
ATOM 753 N N . ASN A 1 92 ? -10.553 6.225 2.828 1.00 45.94 92 ASN A N 1
ATOM 754 C CA . ASN A 1 92 ? -11.975 5.900 2.600 1.00 45.94 92 ASN A CA 1
ATOM 755 C C . ASN A 1 92 ? -12.701 5.433 3.888 1.00 45.94 92 ASN A C 1
ATOM 757 O O . ASN A 1 92 ? -13.914 5.235 3.878 1.00 45.94 92 ASN A O 1
ATOM 761 N N . LEU A 1 93 ? -11.983 5.369 5.020 1.00 48.09 93 LEU A N 1
ATOM 762 C CA . LEU A 1 93 ? -12.496 5.311 6.397 1.00 48.09 93 LEU A CA 1
ATOM 763 C C . LEU A 1 93 ? -12.474 6.662 7.161 1.00 48.09 93 LEU A C 1
ATOM 765 O O . LEU A 1 93 ? -12.746 6.687 8.355 1.00 48.09 93 LEU A O 1
ATOM 769 N N . ARG A 1 94 ? -12.215 7.781 6.469 1.00 51.94 94 ARG A N 1
ATOM 770 C CA . ARG A 1 94 ? -12.164 9.185 6.931 1.00 51.94 94 ARG A CA 1
ATOM 771 C C . ARG A 1 94 ? -11.296 9.415 8.176 1.00 51.94 94 ARG A C 1
ATOM 773 O O . ARG A 1 94 ? -11.833 9.763 9.208 1.00 51.94 94 ARG A O 1
ATOM 780 N N . LEU A 1 95 ? -9.969 9.312 8.084 1.00 45.91 95 LEU A N 1
ATOM 781 C CA . LEU A 1 95 ? -9.032 9.661 9.172 1.00 45.91 95 LEU A CA 1
ATOM 782 C C . LEU A 1 95 ? -7.975 10.675 8.684 1.00 45.91 95 LEU A C 1
ATOM 784 O O . LEU A 1 95 ? -7.591 10.656 7.519 1.00 45.91 95 LEU A O 1
ATOM 788 N N . PHE A 1 96 ? -7.575 11.609 9.555 1.00 35.41 96 PHE A N 1
ATOM 789 C CA . PHE A 1 96 ? -6.799 12.826 9.249 1.00 35.41 96 PHE A CA 1
ATOM 790 C C . PHE A 1 96 ? -5.309 12.548 8.953 1.00 35.41 96 PHE A C 1
ATOM 792 O O . PHE A 1 96 ? -4.738 11.607 9.496 1.00 35.41 96 PHE A O 1
ATOM 799 N N . PHE A 1 97 ? -4.669 13.394 8.134 1.00 34.25 97 PHE A N 1
ATOM 800 C CA . PHE A 1 97 ? -3.238 13.318 7.795 1.00 34.25 97 PHE A CA 1
ATOM 801 C C . PHE A 1 97 ? -2.472 14.420 8.512 1.00 34.25 97 PHE A C 1
ATOM 803 O O . PHE A 1 97 ? -2.787 15.594 8.334 1.00 34.25 97 PHE A O 1
ATOM 810 N N . SER A 1 98 ? -1.435 14.050 9.263 1.00 25.11 98 SER A N 1
ATOM 811 C CA . SER A 1 98 ? -0.311 14.946 9.519 1.00 25.11 98 SER A CA 1
ATOM 812 C C . SER A 1 98 ? 0.893 14.352 8.808 1.00 25.11 98 SER A C 1
ATOM 814 O O . SER A 1 98 ? 1.344 13.261 9.147 1.00 25.11 98 SER A O 1
ATOM 816 N N . VAL A 1 99 ? 1.361 15.049 7.777 1.00 25.95 99 VAL A N 1
ATOM 817 C CA . VAL A 1 99 ? 2.668 14.796 7.175 1.00 25.95 99 VAL A CA 1
ATOM 818 C C . VAL A 1 99 ? 3.694 15.321 8.178 1.00 25.95 99 VAL A C 1
ATOM 820 O O . VAL A 1 99 ? 3.669 16.508 8.499 1.00 25.95 99 VAL A O 1
ATOM 823 N N . VAL A 1 100 ? 4.529 14.436 8.714 1.00 34.41 100 VAL A N 1
ATOM 824 C CA . VAL A 1 100 ? 5.817 14.791 9.325 1.00 34.41 100 VAL A CA 1
ATOM 825 C C . VAL A 1 100 ? 6.890 14.163 8.458 1.00 34.41 100 VAL A C 1
ATOM 827 O O . VAL A 1 100 ? 6.684 12.990 8.065 1.00 34.41 100 VAL A O 1
#

Radius of gyration: 17.14 Å; chains: 1; bounding box: 39×22×61 Å